Protein AF-A0A0M6VEQ9-F1 (afdb_monomer)

Sequence (133 aa):
MVRQSEASWSTWAVVIVTVVSIGWFLLGRPGMNQPRNESSADQSPVPPTPVAPEITVRAGTSVRAPIGDFSIKVDRVAKESASLIVSSDTKDTYRFKKAIAGQRLMIPSHDGTYYLDIKRVGGGAVSLTMGTQ

Foldseek 3Di:
DDDDDPPDPVVVVVVVVVVVVVVCVVVVDDDDDDDDDDDPPPPPPPPPDPPQDKDKAFAPDWDAAPDDQKIKHFPWADDFFTWIWIAHPVGDIDIDHGDGAQDWDWDQDPVAIKIWHFHGGDPRMTIIGIDGD

Nearest PDB structures (foldseek):
  5hil-assembly1_A  TM=4.246E-01  e=4.809E-01  Methanohalophilus portucalensis FDF-1
  5gya-assembly2_B  TM=2.972E-01  e=6.893E+00  termite gut metagenome

pLDDT: mean 76.62, std 18.73, range [40.25, 96.12]

Mean predicted aligned error: 16.56 Å

Secondary structure (DSSP, 8-state):
--------THHHHHHHHHHHHHHHHHH----------------PPPPPP--PPEEEEETT-EEE-SSTTEEEEEEEEETTEEEEEEEETTS-EEEEEEEETTPEEEEEETTEEEEEEEEEEETTEEEEEEEE-

Structur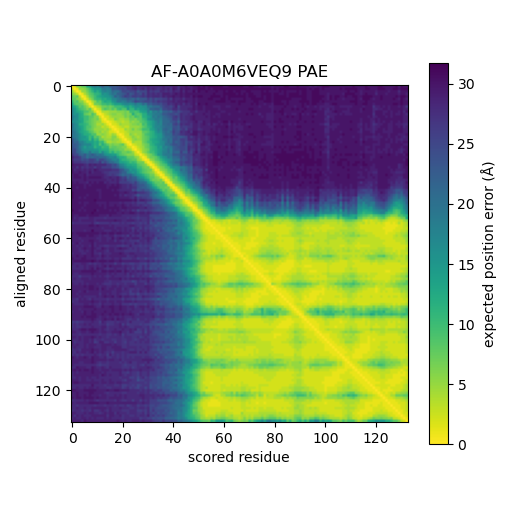e (mmCIF, N/CA/C/O backbone):
data_AF-A0A0M6VEQ9-F1
#
_entry.id   AF-A0A0M6VEQ9-F1
#
loop_
_atom_site.group_PDB
_atom_site.id
_atom_site.type_symbol
_atom_site.label_atom_id
_atom_site.label_alt_id
_atom_site.label_comp_id
_atom_site.label_asym_id
_atom_site.label_entity_id
_atom_site.label_seq_id
_atom_site.pdbx_PDB_ins_code
_atom_site.Cartn_x
_atom_site.Cartn_y
_atom_site.Cartn_z
_atom_site.occupancy
_atom_site.B_iso_or_equiv
_atom_site.auth_seq_id
_atom_site.auth_comp_id
_atom_site.auth_asym_id
_atom_site.auth_atom_id
_atom_site.pdbx_PDB_model_num
ATOM 1 N N . MET A 1 1 ? 59.842 -1.145 -13.069 1.00 41.00 1 MET A N 1
ATOM 2 C CA . MET A 1 1 ? 60.365 -1.932 -11.931 1.00 41.00 1 MET A CA 1
ATOM 3 C C . MET A 1 1 ? 59.259 -2.068 -10.899 1.00 41.00 1 MET A C 1
ATOM 5 O O . MET A 1 1 ? 58.889 -1.078 -10.282 1.00 41.00 1 MET A O 1
ATOM 9 N N . VAL A 1 2 ? 58.662 -3.255 -10.798 1.00 43.94 2 VAL A N 1
ATOM 10 C CA . VAL A 1 2 ? 57.621 -3.574 -9.809 1.00 43.94 2 VAL A CA 1
ATOM 11 C C . VAL A 1 2 ? 58.324 -3.831 -8.475 1.00 43.94 2 VAL A C 1
ATOM 13 O O . VAL A 1 2 ? 59.214 -4.675 -8.419 1.00 43.94 2 VAL A O 1
ATOM 16 N N . ARG A 1 3 ? 57.978 -3.079 -7.421 1.00 49.19 3 ARG A N 1
ATOM 17 C CA . ARG A 1 3 ? 58.469 -3.344 -6.060 1.00 49.19 3 ARG A CA 1
ATOM 18 C C . ARG A 1 3 ? 57.860 -4.664 -5.588 1.00 49.19 3 ARG A C 1
ATOM 20 O O . ARG A 1 3 ? 56.648 -4.747 -5.417 1.00 49.19 3 ARG A O 1
ATOM 27 N N . GLN A 1 4 ? 58.695 -5.685 -5.411 1.00 52.28 4 GLN A N 1
ATOM 28 C CA . GLN A 1 4 ? 58.330 -6.871 -4.647 1.00 52.28 4 GLN A CA 1
ATOM 29 C C . GLN A 1 4 ? 58.084 -6.439 -3.200 1.00 52.28 4 GLN A C 1
ATOM 31 O O . GLN A 1 4 ? 58.977 -5.915 -2.540 1.00 52.28 4 GLN A O 1
ATOM 36 N N . SER A 1 5 ? 56.854 -6.617 -2.729 1.00 56.19 5 SER A N 1
ATOM 37 C CA . SER A 1 5 ? 56.510 -6.493 -1.319 1.00 56.19 5 SER A CA 1
ATOM 38 C C . SER A 1 5 ? 57.143 -7.673 -0.588 1.00 56.19 5 SER A C 1
ATOM 40 O O . SER A 1 5 ? 56.650 -8.796 -0.680 1.00 56.19 5 SER A O 1
ATOM 42 N N . GLU A 1 6 ? 58.258 -7.441 0.097 1.00 51.62 6 GLU A N 1
ATOM 43 C CA . GLU A 1 6 ? 58.839 -8.415 1.017 1.00 51.62 6 GLU A CA 1
ATOM 44 C C . GLU A 1 6 ? 57.820 -8.664 2.137 1.00 51.62 6 GLU A C 1
ATOM 46 O O . GLU A 1 6 ? 57.572 -7.808 2.989 1.00 51.62 6 GLU A O 1
ATOM 51 N N . ALA A 1 7 ? 57.151 -9.817 2.084 1.00 53.22 7 ALA A N 1
ATOM 52 C CA . ALA A 1 7 ? 56.239 -10.257 3.126 1.00 53.22 7 ALA A CA 1
ATOM 53 C C . ALA A 1 7 ? 57.056 -10.491 4.403 1.00 53.22 7 ALA A C 1
ATOM 55 O O . ALA A 1 7 ? 57.717 -11.515 4.575 1.00 53.22 7 ALA A O 1
ATOM 56 N N . SER A 1 8 ? 57.048 -9.478 5.266 1.00 58.34 8 SER A N 1
ATOM 57 C CA . SER A 1 8 ? 57.670 -9.494 6.582 1.00 58.34 8 SER A CA 1
ATOM 58 C C . SER A 1 8 ? 57.177 -10.696 7.389 1.00 58.34 8 SER A C 1
ATOM 60 O O . SER A 1 8 ? 55.987 -11.020 7.412 1.00 58.34 8 SER A O 1
ATOM 62 N N . TRP A 1 9 ? 58.103 -11.341 8.095 1.00 54.09 9 TRP A N 1
ATOM 63 C CA . TRP A 1 9 ? 57.869 -12.516 8.938 1.00 54.09 9 TRP A CA 1
ATOM 64 C C . TRP A 1 9 ? 56.817 -12.252 10.035 1.00 54.09 9 TRP A C 1
ATOM 66 O O . TRP A 1 9 ? 56.245 -13.184 10.598 1.00 54.09 9 TRP A O 1
ATOM 76 N N . SER A 1 10 ? 56.488 -10.980 10.280 1.00 55.16 10 SER A N 1
ATOM 77 C CA . SER A 1 10 ? 55.439 -10.535 11.196 1.00 55.16 10 SER A CA 1
ATOM 78 C C . SER A 1 10 ? 54.014 -10.868 10.734 1.00 55.16 10 SER A C 1
ATOM 80 O O . SER A 1 10 ? 53.127 -10.992 11.577 1.00 55.16 10 SER A O 1
ATOM 82 N N . THR A 1 11 ? 53.759 -11.047 9.431 1.00 56.91 11 THR A N 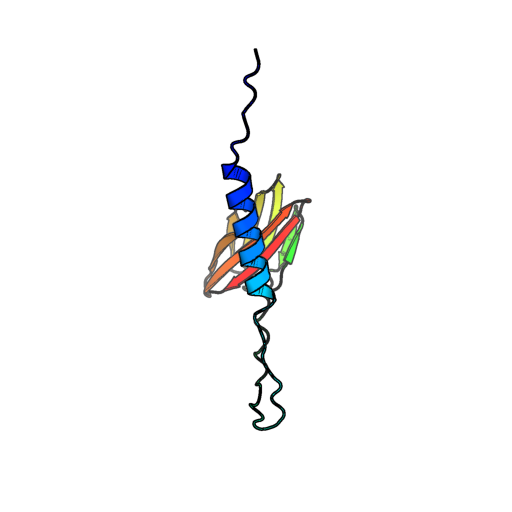1
ATOM 83 C CA . THR A 1 11 ? 52.403 -11.352 8.929 1.00 56.91 11 THR A CA 1
ATOM 84 C C . THR A 1 11 ? 51.949 -12.756 9.334 1.00 56.91 11 THR A C 1
ATOM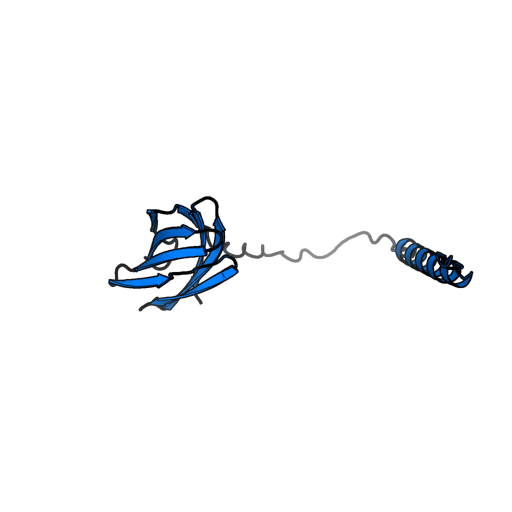 86 O O . THR A 1 11 ? 50.785 -12.954 9.677 1.00 56.91 11 THR A O 1
ATOM 89 N N . TRP A 1 12 ? 52.870 -13.723 9.382 1.00 52.12 12 TRP A N 1
ATOM 90 C CA . TRP A 1 12 ? 52.557 -15.099 9.781 1.00 52.12 12 TRP A CA 1
ATOM 91 C C . TRP A 1 12 ? 52.259 -15.227 11.278 1.00 52.12 12 TRP A C 1
ATOM 93 O O . TRP A 1 12 ? 51.370 -15.985 11.661 1.00 52.12 12 TRP A O 1
ATOM 103 N N . ALA A 1 13 ? 52.927 -14.439 12.126 1.00 56.84 13 ALA A N 1
ATOM 104 C CA . ALA A 1 13 ? 52.704 -14.466 13.571 1.00 56.84 13 ALA A CA 1
ATOM 105 C C . ALA A 1 13 ? 51.266 -14.062 13.953 1.00 56.84 13 ALA A C 1
ATOM 107 O O . ALA A 1 13 ? 50.644 -14.704 14.798 1.00 56.84 13 ALA A O 1
ATOM 108 N N . VAL A 1 14 ? 50.700 -13.049 13.288 1.00 60.28 14 VAL A N 1
ATOM 109 C CA . VAL A 1 14 ? 49.332 -12.566 13.564 1.00 60.28 14 VAL A CA 1
ATOM 110 C C . VAL A 1 14 ? 48.271 -13.592 13.145 1.00 60.28 14 VAL A C 1
ATOM 112 O O . VAL A 1 14 ? 47.284 -13.804 13.856 1.00 60.28 14 VAL A O 1
ATOM 115 N N . VAL A 1 15 ? 48.483 -14.279 12.019 1.00 59.62 15 VAL A N 1
ATOM 116 C CA . VAL A 1 15 ? 47.554 -15.310 11.528 1.00 59.62 15 VAL A CA 1
ATOM 117 C C . VAL A 1 15 ? 47.511 -16.508 12.482 1.00 59.62 15 VAL A C 1
ATOM 119 O O . VAL A 1 15 ? 46.424 -16.978 12.818 1.00 59.62 15 VAL A O 1
ATOM 122 N N . ILE A 1 16 ? 48.664 -16.959 12.986 1.00 60.72 16 ILE A N 1
ATOM 123 C CA . ILE A 1 16 ? 48.736 -18.114 1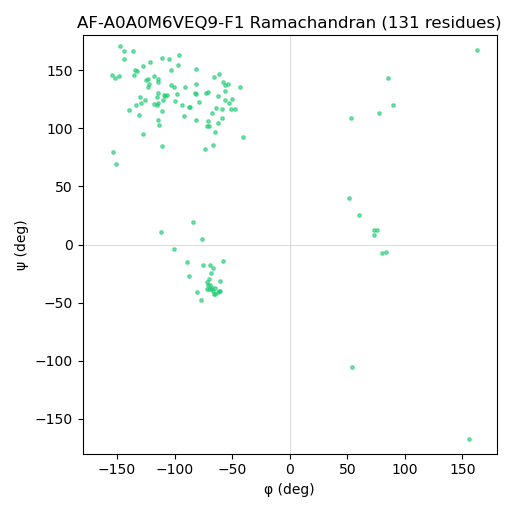3.896 1.00 60.72 16 ILE A CA 1
ATOM 124 C C . ILE A 1 16 ? 48.031 -17.820 15.229 1.00 60.72 16 ILE A C 1
ATOM 126 O O . ILE A 1 16 ? 47.255 -18.651 15.703 1.00 60.72 16 ILE A O 1
ATOM 130 N N . VAL A 1 17 ? 48.223 -16.627 15.803 1.00 59.28 17 VAL A N 1
ATOM 131 C CA . VAL A 1 17 ? 47.558 -16.236 17.062 1.00 59.28 17 VAL A CA 1
ATOM 132 C C . VAL A 1 17 ? 46.033 -16.240 16.911 1.00 59.28 17 VAL A C 1
ATOM 134 O O . VAL A 1 17 ? 45.329 -16.742 17.786 1.00 59.28 17 VAL A O 1
ATOM 137 N N . THR A 1 18 ? 45.514 -15.772 15.774 1.00 58.97 18 THR A N 1
ATOM 138 C CA . THR A 1 18 ? 44.063 -15.684 15.542 1.00 58.97 18 THR A CA 1
ATOM 139 C C . THR A 1 18 ? 43.406 -17.069 15.456 1.00 58.97 18 THR A C 1
ATOM 141 O O . THR A 1 18 ? 42.332 -17.283 16.019 1.00 58.97 18 THR A O 1
ATOM 144 N N . VAL A 1 19 ? 44.055 -18.043 14.806 1.00 62.78 19 VAL A N 1
ATOM 145 C CA . VAL A 1 19 ? 43.504 -19.404 14.658 1.00 62.78 19 VAL A CA 1
ATOM 146 C C . VAL A 1 19 ? 43.506 -20.160 15.993 1.00 62.78 19 VAL A C 1
ATOM 148 O O . VAL A 1 19 ? 42.535 -20.851 16.311 1.00 62.78 19 VAL A O 1
ATOM 151 N N . VAL A 1 20 ? 44.546 -19.986 16.816 1.00 60.25 20 VAL A N 1
ATOM 152 C CA . VAL A 1 20 ? 44.641 -20.650 18.129 1.00 60.25 20 VAL A CA 1
ATOM 153 C C . VAL A 1 20 ? 43.578 -20.125 19.107 1.00 60.25 20 VAL A C 1
ATOM 155 O O . VAL A 1 20 ? 42.977 -20.918 19.834 1.00 60.25 20 VAL A O 1
ATOM 158 N N . SER A 1 21 ? 43.263 -18.823 19.089 1.00 58.56 21 SER A N 1
ATOM 159 C CA . SER A 1 21 ? 42.211 -18.250 19.947 1.00 58.56 21 SER A CA 1
ATOM 160 C C . SER A 1 21 ? 40.806 -18.768 19.613 1.00 58.56 21 SER A C 1
ATOM 162 O O . SER A 1 21 ? 40.012 -19.019 20.520 1.00 58.56 21 SER A O 1
ATOM 164 N N . ILE A 1 22 ? 40.497 -18.975 18.328 1.00 60.62 22 ILE A N 1
ATOM 165 C CA . ILE A 1 22 ? 39.184 -19.488 17.897 1.00 60.62 22 ILE A CA 1
ATOM 166 C C . ILE A 1 22 ? 39.034 -20.973 18.261 1.00 60.62 22 ILE A C 1
ATOM 168 O O . ILE A 1 22 ? 37.968 -21.393 18.713 1.00 60.62 22 ILE A O 1
ATOM 172 N N . GLY A 1 23 ? 40.110 -21.758 18.137 1.00 56.97 23 GLY A N 1
ATOM 173 C CA . GLY A 1 23 ? 40.110 -23.175 18.514 1.00 56.97 23 GLY A CA 1
ATOM 174 C C . GLY A 1 23 ? 39.823 -23.406 20.003 1.00 56.97 23 GLY A C 1
ATOM 175 O O . GLY A 1 23 ? 39.046 -24.296 20.350 1.00 56.97 23 GLY A O 1
ATOM 176 N N . TRP A 1 24 ? 40.375 -22.569 20.889 1.00 55.09 24 TRP A N 1
ATOM 177 C CA . TRP A 1 24 ? 40.164 -22.702 22.337 1.00 55.09 24 TRP A CA 1
ATOM 178 C C . TRP A 1 24 ? 38.743 -22.318 22.777 1.00 55.09 24 TRP A C 1
ATOM 180 O O . TRP A 1 24 ? 38.193 -22.909 23.707 1.00 55.09 24 TRP A O 1
ATOM 190 N N . PHE A 1 25 ? 38.113 -21.366 22.082 1.00 57.38 25 PHE A N 1
ATOM 191 C CA . PHE A 1 25 ? 36.750 -20.925 22.391 1.00 57.38 25 PHE A CA 1
ATOM 192 C C . PHE A 1 25 ? 35.690 -21.986 22.054 1.00 57.38 25 PHE A C 1
ATOM 194 O O . PHE A 1 25 ? 34.659 -22.063 22.722 1.00 57.38 25 PHE A O 1
ATOM 201 N N . LEU A 1 26 ? 35.947 -22.833 21.052 1.00 56.41 26 LEU A N 1
ATOM 202 C CA . LEU A 1 26 ? 35.011 -23.881 20.633 1.00 56.41 26 LEU A CA 1
ATOM 203 C C . LEU A 1 26 ? 35.179 -25.198 21.406 1.00 56.41 26 LEU A C 1
ATOM 205 O O . LEU A 1 26 ? 34.197 -25.915 21.578 1.00 56.41 26 LEU A O 1
ATOM 209 N N . LEU A 1 27 ? 36.376 -25.507 21.920 1.00 55.53 27 LEU A N 1
ATOM 210 C CA . LEU A 1 27 ? 36.620 -26.729 22.705 1.00 55.53 27 LEU A CA 1
ATOM 211 C C . LEU A 1 27 ? 36.379 -26.566 24.220 1.00 55.53 27 LEU A C 1
ATOM 213 O O . LEU A 1 27 ? 36.255 -27.561 24.930 1.00 55.53 27 LEU A O 1
ATOM 217 N N . GLY A 1 28 ? 36.288 -25.335 24.731 1.00 47.84 28 GLY A N 1
ATOM 218 C CA . GLY A 1 28 ? 36.236 -25.034 26.167 1.00 47.84 28 GLY A CA 1
ATOM 219 C C . GLY A 1 28 ? 34.868 -25.111 26.860 1.00 47.84 28 GLY A C 1
ATOM 220 O O . GLY A 1 28 ? 34.726 -24.521 27.929 1.00 47.84 28 GLY A O 1
ATOM 221 N N . ARG A 1 29 ? 33.849 -25.788 26.309 1.00 52.59 29 ARG A N 1
ATOM 222 C CA . ARG A 1 29 ? 32.546 -25.941 26.995 1.00 52.59 29 ARG A CA 1
ATOM 223 C C . ARG A 1 29 ? 32.276 -27.379 27.451 1.00 52.59 29 ARG A C 1
ATOM 225 O O . ARG A 1 29 ? 31.561 -28.107 26.765 1.00 52.59 29 ARG A O 1
ATOM 232 N N . PRO A 1 30 ? 32.774 -27.784 28.634 1.00 49.41 30 PRO A N 1
ATOM 233 C CA . PRO A 1 30 ? 32.236 -28.915 29.364 1.00 49.41 30 PRO A CA 1
ATOM 234 C C . PRO A 1 30 ? 31.065 -28.437 30.239 1.00 49.41 30 PRO A C 1
ATOM 236 O O . PRO A 1 30 ? 31.228 -27.619 31.139 1.00 49.41 30 PRO A O 1
ATOM 239 N N . GLY A 1 31 ? 29.875 -28.963 29.985 1.00 48.59 31 GLY A N 1
ATOM 240 C CA . GLY A 1 31 ? 28.728 -28.881 30.891 1.00 48.59 31 GLY A CA 1
ATOM 241 C C . GLY A 1 31 ? 27.849 -30.090 30.607 1.00 48.59 31 GLY A C 1
ATOM 242 O O . GLY A 1 31 ? 27.080 -30.074 29.657 1.00 48.59 31 GLY A O 1
ATOM 243 N N . MET A 1 32 ? 28.218 -31.260 31.131 1.00 50.09 32 MET A N 1
ATOM 244 C CA . MET A 1 32 ? 27.679 -31.831 32.373 1.00 50.09 32 MET A CA 1
ATOM 245 C C . MET A 1 32 ? 26.150 -31.910 32.386 1.00 50.09 32 MET A C 1
ATOM 247 O O . MET A 1 32 ? 25.440 -30.921 32.515 1.00 50.09 32 MET A O 1
ATOM 251 N N . ASN A 1 33 ? 25.700 -33.158 32.284 1.00 53.03 33 ASN A N 1
ATOM 252 C CA . ASN A 1 33 ? 24.358 -33.654 32.533 1.00 53.03 33 ASN A CA 1
ATOM 253 C C . ASN A 1 33 ? 23.740 -33.062 33.808 1.00 53.03 33 ASN A C 1
ATOM 255 O O . ASN A 1 33 ? 24.352 -33.124 34.873 1.00 53.03 33 ASN A O 1
ATOM 259 N N . GLN A 1 34 ? 22.475 -32.652 33.734 1.00 44.31 34 GLN A N 1
ATOM 260 C CA . GLN A 1 34 ? 21.603 -32.607 34.903 1.00 44.31 34 GLN A CA 1
ATOM 261 C C . GLN A 1 34 ? 20.281 -33.300 34.547 1.00 44.31 34 GLN A C 1
ATOM 263 O O . GLN A 1 34 ? 19.549 -32.802 33.691 1.00 44.31 34 GLN A O 1
ATOM 268 N N . PRO A 1 35 ? 19.969 -34.470 35.137 1.00 48.78 35 PRO A N 1
ATOM 269 C CA . PRO A 1 35 ? 18.658 -35.066 35.001 1.00 48.78 35 PRO A CA 1
ATOM 270 C C . PRO A 1 35 ? 17.731 -34.591 36.129 1.00 48.78 35 PRO A C 1
ATOM 272 O O . PRO A 1 35 ? 18.068 -34.682 37.306 1.00 48.78 35 PRO A O 1
ATOM 275 N N . ARG A 1 36 ? 16.510 -34.253 35.707 1.00 46.16 36 ARG A N 1
ATOM 276 C CA . ARG A 1 36 ? 15.228 -34.515 36.379 1.00 46.16 36 ARG A CA 1
ATOM 277 C C . ARG A 1 36 ? 14.653 -33.486 37.378 1.00 46.16 36 ARG A C 1
ATOM 279 O O . ARG A 1 36 ? 15.123 -33.338 38.495 1.00 46.16 36 ARG A O 1
ATOM 286 N N . ASN A 1 37 ? 13.459 -33.050 36.956 1.00 46.97 37 ASN A N 1
ATOM 287 C CA . ASN A 1 37 ? 12.213 -32.728 37.666 1.00 46.97 37 ASN A CA 1
ATOM 288 C C . ASN A 1 37 ? 11.983 -31.348 38.295 1.00 46.97 37 ASN A C 1
ATOM 290 O O . ASN A 1 37 ? 12.841 -30.773 38.943 1.00 46.97 37 ASN A O 1
ATOM 294 N N . GLU A 1 38 ? 10.699 -30.974 38.168 1.00 46.41 38 GLU A N 1
ATOM 295 C CA . GLU A 1 38 ? 9.958 -29.853 38.766 1.00 46.41 38 GLU A CA 1
ATOM 296 C C . GLU A 1 38 ? 10.261 -28.512 38.074 1.00 46.41 38 GLU A C 1
ATOM 298 O O . GLU A 1 38 ? 11.383 -28.040 38.047 1.00 46.41 38 GLU A O 1
ATOM 303 N N . SER A 1 39 ? 9.342 -27.851 37.378 1.00 40.25 39 SER A N 1
ATOM 304 C CA . SER A 1 39 ? 7.931 -27.623 37.654 1.00 40.25 39 SER A CA 1
ATOM 305 C C . SER A 1 39 ? 7.202 -27.387 36.327 1.00 40.25 39 SER A C 1
ATOM 307 O O . SER A 1 39 ? 7.769 -26.809 35.398 1.00 40.25 39 SER A O 1
ATOM 309 N N . SER A 1 40 ? 5.949 -27.831 36.234 1.00 52.59 40 SER A N 1
ATOM 310 C CA . SER A 1 40 ? 5.048 -27.441 35.148 1.00 52.59 40 SER A CA 1
ATOM 311 C C . SER A 1 40 ? 4.753 -25.948 35.290 1.00 52.59 40 SER A C 1
ATOM 313 O O . SER A 1 40 ? 3.782 -25.558 35.930 1.00 52.59 40 SER A O 1
ATOM 315 N N . ALA A 1 41 ? 5.622 -25.101 34.739 1.00 50.50 41 ALA A N 1
ATOM 316 C CA . ALA A 1 41 ? 5.241 -23.740 34.420 1.00 50.50 41 ALA A CA 1
ATOM 317 C C . ALA A 1 41 ? 4.304 -23.858 33.224 1.00 50.50 41 ALA A C 1
ATOM 319 O O . ALA A 1 41 ? 4.742 -24.140 32.111 1.00 50.50 41 ALA A O 1
ATOM 320 N N . ASP A 1 42 ? 3.017 -23.738 33.523 1.00 51.28 42 ASP A N 1
ATOM 321 C CA . ASP A 1 42 ? 1.924 -23.504 32.596 1.00 51.28 42 ASP A CA 1
ATOM 322 C C . ASP A 1 42 ? 2.388 -22.478 31.546 1.00 51.28 42 ASP A C 1
ATOM 324 O O . ASP A 1 42 ? 2.390 -21.265 31.774 1.00 51.28 42 ASP A O 1
ATOM 328 N N . GLN A 1 43 ? 2.921 -22.974 30.424 1.00 51.53 43 GLN A N 1
ATOM 329 C CA . GLN A 1 43 ? 3.261 -22.154 29.275 1.00 51.53 43 GLN A CA 1
ATOM 330 C C . GLN A 1 43 ? 1.928 -21.792 28.651 1.00 51.53 43 GLN A C 1
ATOM 332 O O . GLN A 1 43 ? 1.465 -22.437 27.712 1.00 51.53 43 GLN A O 1
ATOM 337 N N . SER A 1 44 ? 1.301 -20.761 29.215 1.00 56.09 44 SER A N 1
ATOM 338 C CA . SER A 1 44 ? 0.234 -20.044 28.544 1.00 56.09 44 SER A CA 1
ATOM 339 C C . SER A 1 44 ? 0.745 -19.759 27.128 1.00 56.09 44 SER A C 1
ATOM 341 O O . SER A 1 44 ? 1.802 -19.128 26.995 1.00 56.09 44 SER A O 1
ATOM 343 N N . PRO A 1 45 ? 0.111 -20.305 26.074 1.00 59.34 45 PRO A N 1
ATOM 344 C CA . PRO A 1 45 ? 0.586 -20.097 24.721 1.00 59.34 45 PRO A CA 1
ATOM 345 C C . PRO A 1 45 ? 0.576 -18.593 24.488 1.00 59.34 45 PRO A C 1
ATOM 347 O O . PRO A 1 45 ? -0.478 -17.963 24.567 1.00 59.34 45 PRO A O 1
ATOM 350 N N . VAL A 1 46 ? 1.758 -18.012 24.259 1.00 59.03 46 VAL A N 1
ATOM 351 C CA . VAL A 1 46 ? 1.867 -16.620 23.827 1.00 59.03 46 VAL A CA 1
ATOM 352 C C . VAL A 1 46 ? 0.935 -16.505 22.625 1.00 59.03 46 VAL A C 1
ATOM 354 O O . VAL A 1 46 ? 1.148 -17.235 21.649 1.00 59.03 46 VAL A O 1
ATOM 357 N N . PRO A 1 47 ? -0.136 -15.693 22.701 1.00 56.62 47 PRO A N 1
ATOM 358 C CA . PRO A 1 47 ? -1.071 -15.598 21.600 1.00 56.62 47 PRO A CA 1
ATOM 359 C C . PRO A 1 47 ? -0.260 -15.196 20.366 1.00 56.62 47 PRO A C 1
ATOM 361 O O . PRO A 1 47 ? 0.589 -14.304 20.477 1.00 56.62 47 PRO A O 1
ATOM 364 N N . PRO A 1 48 ? -0.440 -15.875 19.220 1.00 57.31 48 PRO A N 1
ATOM 365 C CA . PRO A 1 48 ? 0.294 -15.531 18.016 1.00 57.31 48 PRO A CA 1
ATOM 366 C C . PRO A 1 48 ? 0.085 -14.043 17.760 1.00 57.31 48 PRO A C 1
ATOM 368 O O . PRO A 1 48 ? -1.056 -13.582 17.675 1.00 57.31 48 PRO A O 1
ATOM 371 N N . THR A 1 49 ? 1.182 -13.285 17.697 1.00 58.47 49 THR A N 1
ATOM 372 C CA . THR A 1 49 ? 1.132 -11.865 17.359 1.00 58.47 49 THR A CA 1
ATOM 373 C C . THR A 1 49 ? 0.307 -11.739 16.081 1.00 58.47 49 THR A C 1
ATOM 375 O O . THR A 1 49 ? 0.628 -12.439 15.115 1.00 58.47 49 THR A O 1
ATOM 378 N N . PRO A 1 50 ? -0.763 -10.924 16.051 1.00 57.06 50 PRO A N 1
ATOM 379 C CA . PRO A 1 50 ? -1.608 -10.826 14.873 1.00 57.06 50 PRO A CA 1
ATOM 380 C C . PRO A 1 50 ? -0.740 -10.377 13.696 1.00 57.0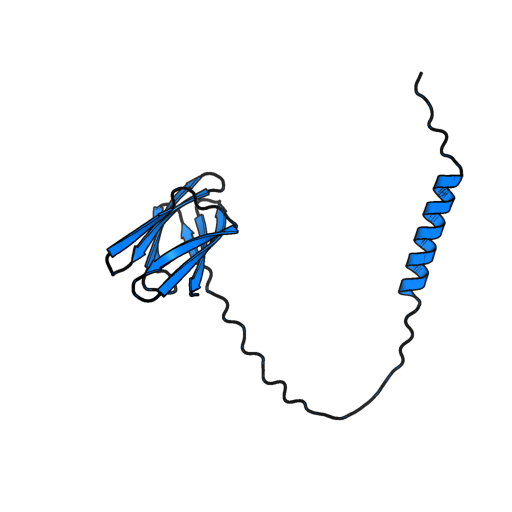6 50 PRO A C 1
ATOM 382 O O . PRO A 1 50 ? -0.246 -9.250 13.655 1.00 57.06 50 PRO A O 1
ATOM 385 N N . VAL A 1 51 ? -0.493 -11.294 12.760 1.00 60.31 51 VAL A N 1
ATOM 386 C CA . VAL A 1 51 ? 0.233 -10.993 11.530 1.00 60.31 51 VAL A CA 1
ATOM 387 C C . VAL A 1 51 ? -0.710 -10.143 10.699 1.00 60.31 51 VAL A C 1
ATOM 389 O O . VAL A 1 51 ? -1.712 -10.642 10.190 1.00 60.31 51 VAL A O 1
ATOM 392 N N . ALA A 1 52 ? -0.424 -8.844 10.611 1.00 68.38 52 ALA A N 1
ATOM 393 C CA . ALA A 1 52 ? -1.208 -7.948 9.780 1.00 68.38 52 ALA A CA 1
ATOM 394 C C . ALA A 1 52 ? -1.217 -8.496 8.338 1.00 68.38 52 ALA A C 1
ATOM 396 O O . ALA A 1 52 ? -0.142 -8.756 7.783 1.00 68.38 52 ALA A O 1
ATOM 397 N N . PRO A 1 53 ? -2.400 -8.729 7.743 1.00 79.25 53 PRO A N 1
ATOM 398 C CA . PRO A 1 53 ? -2.505 -9.404 6.459 1.00 79.25 53 PRO A CA 1
ATOM 399 C C . PRO A 1 53 ? -1.798 -8.593 5.370 1.00 79.25 53 PRO A C 1
ATOM 401 O O . PRO A 1 53 ? -2.042 -7.397 5.192 1.00 79.25 53 PRO A O 1
ATOM 404 N N . GLU A 1 54 ? -0.901 -9.256 4.643 1.00 89.62 54 GLU A N 1
ATOM 405 C CA . GLU A 1 54 ? -0.238 -8.686 3.475 1.00 89.62 54 GLU A CA 1
ATOM 406 C C . GLU A 1 54 ? -1.161 -8.790 2.257 1.00 89.62 54 GLU A C 1
ATOM 408 O O . GLU A 1 54 ? -1.678 -9.860 1.933 1.00 89.62 54 GLU A O 1
ATOM 413 N N . ILE A 1 55 ? -1.351 -7.672 1.562 1.00 92.38 55 ILE A N 1
ATOM 414 C CA . ILE A 1 55 ? -2.132 -7.587 0.329 1.00 92.38 55 ILE A CA 1
ATOM 415 C C . ILE A 1 55 ? -1.209 -7.229 -0.833 1.00 92.38 55 ILE A C 1
ATOM 417 O O . ILE A 1 55 ? -0.319 -6.393 -0.705 1.00 92.38 55 ILE A O 1
ATOM 421 N N . THR A 1 56 ? -1.424 -7.842 -1.995 1.00 94.25 56 THR A N 1
ATOM 422 C CA . THR A 1 56 ? -0.708 -7.484 -3.226 1.00 94.25 56 THR A CA 1
ATOM 423 C C . THR A 1 56 ? -1.690 -6.913 -4.233 1.00 94.25 56 THR A C 1
ATOM 425 O O . THR A 1 56 ? -2.647 -7.580 -4.622 1.00 94.25 56 THR A O 1
ATOM 428 N N . VAL A 1 57 ? -1.443 -5.683 -4.675 1.00 95.25 57 VAL A N 1
ATOM 429 C CA . VAL A 1 57 ? -2.318 -4.949 -5.593 1.00 95.25 57 VAL A CA 1
ATOM 430 C C . VAL A 1 57 ? -1.573 -4.711 -6.902 1.00 95.25 57 VAL A C 1
ATOM 432 O O . VAL A 1 57 ? -0.449 -4.206 -6.914 1.00 95.25 57 VAL A O 1
ATOM 435 N N . ARG A 1 58 ? -2.178 -5.101 -8.027 1.00 95.50 58 ARG A N 1
ATOM 436 C CA . ARG A 1 58 ? -1.586 -4.909 -9.360 1.00 95.50 58 ARG A CA 1
ATOM 437 C C . ARG A 1 58 ? -1.823 -3.486 -9.857 1.00 95.50 58 ARG A C 1
ATOM 439 O O . ARG A 1 58 ? -2.840 -2.871 -9.540 1.00 95.50 58 ARG A O 1
ATOM 446 N N . ALA A 1 59 ? -0.917 -2.977 -10.684 1.00 94.62 59 ALA A N 1
ATOM 447 C CA . ALA A 1 59 ? -1.095 -1.694 -11.352 1.00 94.62 59 ALA A CA 1
ATOM 448 C C . ALA A 1 59 ? -2.399 -1.667 -12.169 1.00 94.62 59 ALA A C 1
ATOM 450 O O . ALA A 1 59 ? -2.744 -2.640 -12.838 1.00 94.62 59 ALA A O 1
ATOM 451 N N . GLY A 1 60 ? -3.125 -0.555 -12.086 1.00 93.25 60 GLY A N 1
ATOM 452 C CA . GLY A 1 60 ? -4.443 -0.364 -12.687 1.00 93.25 60 GLY A CA 1
ATOM 453 C C . GLY A 1 60 ? -5.605 -0.971 -11.893 1.00 93.25 60 GLY A C 1
ATOM 454 O O . GLY A 1 60 ? -6.756 -0.715 -12.239 1.00 93.25 60 GLY A O 1
ATOM 455 N N . THR A 1 61 ? -5.340 -1.737 -10.828 1.00 94.19 61 THR A N 1
ATOM 456 C CA . THR A 1 61 ? -6.380 -2.423 -10.042 1.00 94.19 61 THR A CA 1
ATOM 457 C C . THR A 1 61 ? -6.637 -1.748 -8.700 1.00 94.19 61 THR A C 1
ATOM 459 O O . THR A 1 61 ? -5.803 -0.991 -8.196 1.00 94.19 61 THR A O 1
ATOM 462 N N . SER A 1 62 ? -7.814 -2.032 -8.139 1.00 93.81 62 SER A N 1
ATOM 463 C CA . SER A 1 62 ? -8.219 -1.611 -6.801 1.00 93.81 62 SER A CA 1
ATOM 464 C C . SER A 1 62 ? -8.592 -2.821 -5.954 1.00 93.81 62 SER A C 1
ATOM 466 O O . SER A 1 62 ? -9.188 -3.769 -6.468 1.00 93.81 62 SER A O 1
ATOM 468 N N . VAL A 1 63 ? -8.248 -2.787 -4.670 1.00 94.38 63 VAL A N 1
ATOM 469 C CA . VAL A 1 63 ? -8.543 -3.841 -3.691 1.00 94.38 63 VAL A CA 1
ATOM 470 C C . VAL A 1 63 ? -9.058 -3.192 -2.409 1.00 94.38 63 VAL A C 1
ATOM 472 O O . VAL A 1 63 ? -8.646 -2.087 -2.055 1.00 94.38 63 VAL A O 1
ATOM 475 N N . ARG A 1 64 ? -9.979 -3.861 -1.709 1.00 92.50 64 ARG A N 1
ATOM 476 C CA . ARG A 1 64 ? -10.433 -3.407 -0.392 1.00 92.50 64 ARG A CA 1
ATOM 477 C C . ARG A 1 64 ? -9.337 -3.654 0.641 1.00 92.50 64 ARG A C 1
ATOM 479 O O . ARG A 1 64 ? -8.768 -4.743 0.697 1.00 92.50 64 ARG A O 1
ATOM 486 N N . ALA A 1 65 ? -9.027 -2.630 1.423 1.00 90.44 65 ALA A N 1
ATOM 487 C CA . ALA A 1 65 ? -8.098 -2.737 2.527 1.00 90.44 65 ALA A CA 1
ATOM 488 C C . ALA A 1 65 ? -8.617 -3.747 3.561 1.00 90.44 65 ALA A C 1
ATOM 490 O O . ALA A 1 65 ? -9.828 -3.853 3.761 1.00 90.44 65 ALA A O 1
ATOM 491 N N . PRO A 1 66 ? -7.720 -4.476 4.241 1.00 87.50 66 PRO A N 1
ATOM 492 C CA . PRO A 1 66 ? -8.121 -5.448 5.251 1.00 87.50 66 PRO A CA 1
ATOM 493 C C . PRO A 1 66 ? -8.713 -4.796 6.509 1.00 87.50 66 PRO A C 1
ATOM 495 O O . PRO A 1 66 ? -9.367 -5.484 7.285 1.00 87.50 66 PRO A O 1
ATOM 498 N N . ILE A 1 67 ? -8.471 -3.497 6.720 1.00 87.19 67 ILE A N 1
ATOM 499 C CA . ILE A 1 67 ? -8.935 -2.722 7.875 1.00 87.19 67 ILE A CA 1
ATOM 500 C C . ILE A 1 67 ? -9.290 -1.285 7.463 1.00 87.19 67 ILE A C 1
ATOM 502 O O . ILE A 1 67 ? -8.805 -0.794 6.440 1.00 87.19 67 ILE A O 1
ATOM 506 N N . GLY A 1 68 ? -10.107 -0.613 8.280 1.00 82.38 68 GLY A N 1
ATOM 507 C CA . GLY A 1 68 ? -10.418 0.817 8.162 1.00 82.38 68 GLY A CA 1
ATOM 508 C C . GLY A 1 68 ? -11.339 1.219 7.008 1.00 82.38 68 GLY A C 1
ATOM 509 O O . GLY A 1 68 ? -11.418 2.396 6.686 1.00 82.38 68 GLY A O 1
ATOM 510 N N . ASP A 1 69 ? -12.004 0.259 6.355 1.00 87.75 69 ASP A N 1
ATOM 511 C CA . ASP A 1 69 ? -12.953 0.518 5.258 1.00 87.75 69 ASP A CA 1
ATOM 512 C C . ASP A 1 69 ? -12.398 1.415 4.136 1.00 87.75 69 ASP A C 1
ATOM 514 O O . ASP A 1 69 ? -13.080 2.262 3.558 1.00 87.75 69 ASP A O 1
ATOM 518 N N . PHE A 1 70 ? -11.129 1.186 3.791 1.00 91.19 70 PHE A N 1
ATOM 519 C CA . PHE A 1 70 ? -10.478 1.840 2.663 1.00 91.19 70 PHE A CA 1
ATOM 520 C C . PHE A 1 70 ? -10.495 0.973 1.401 1.00 91.19 70 PHE A C 1
ATOM 522 O O . PHE A 1 70 ? -10.471 -0.258 1.438 1.00 91.19 70 PHE A O 1
ATOM 529 N N . SER A 1 71 ? -10.433 1.625 0.248 1.00 94.00 71 SER A N 1
ATOM 530 C CA . SER A 1 71 ? -10.096 1.038 -1.041 1.00 94.00 71 SER A CA 1
ATOM 531 C C . SER A 1 71 ? -8.722 1.535 -1.472 1.00 94.00 71 SER A C 1
ATOM 533 O O . SER A 1 71 ? -8.462 2.738 -1.476 1.00 94.00 71 SER A O 1
ATOM 535 N N . ILE A 1 72 ? -7.832 0.613 -1.831 1.00 95.00 72 ILE A N 1
ATOM 536 C CA . ILE A 1 72 ? -6.468 0.910 -2.261 1.00 95.00 72 ILE A CA 1
ATOM 537 C C . ILE A 1 72 ? -6.350 0.595 -3.747 1.00 95.00 72 ILE A C 1
ATOM 539 O O . ILE A 1 72 ? -6.414 -0.565 -4.160 1.00 95.00 72 ILE A O 1
ATOM 543 N N . LYS A 1 73 ? -6.110 1.633 -4.545 1.00 95.50 73 LYS A N 1
ATOM 544 C CA . LYS A 1 73 ? -5.836 1.539 -5.976 1.00 95.50 73 LYS A CA 1
ATOM 545 C C . LYS A 1 73 ? -4.365 1.813 -6.253 1.00 95.50 73 LYS A C 1
ATOM 547 O O . LYS A 1 73 ? -3.834 2.855 -5.870 1.00 95.50 73 LYS A O 1
ATOM 552 N N . VAL A 1 74 ? -3.721 0.915 -6.991 1.00 96.12 74 VAL A N 1
ATOM 553 C CA . VAL A 1 74 ? -2.391 1.171 -7.559 1.00 96.12 74 VAL A CA 1
ATOM 554 C C . VAL A 1 74 ? -2.595 1.742 -8.953 1.00 96.12 74 VAL A C 1
ATOM 556 O O . VAL A 1 74 ? -3.030 1.037 -9.856 1.00 96.12 74 VAL A 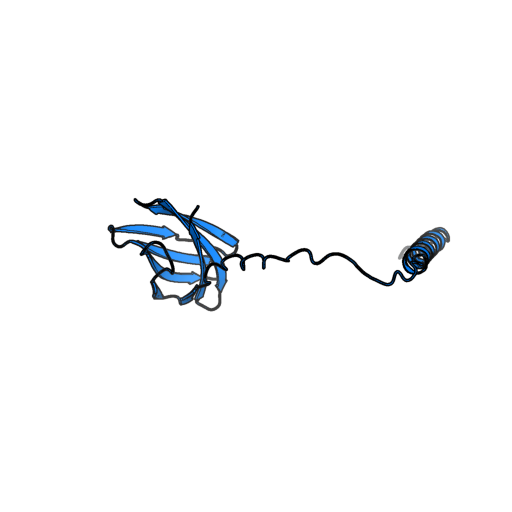O 1
ATOM 559 N N . ASP A 1 75 ? -2.291 3.019 -9.146 1.00 94.06 75 ASP A N 1
ATOM 560 C CA . ASP A 1 75 ? -2.480 3.691 -10.433 1.00 94.06 75 ASP A CA 1
ATOM 561 C C . ASP A 1 75 ? -1.374 3.303 -11.423 1.00 94.06 75 ASP A C 1
ATOM 563 O O . ASP A 1 75 ? -1.630 2.875 -12.547 1.00 94.06 75 ASP A O 1
ATOM 567 N N . ARG A 1 76 ? -0.117 3.365 -10.971 1.00 93.44 76 ARG A N 1
ATOM 568 C CA . ARG A 1 76 ? 1.055 3.024 -11.783 1.00 93.44 76 ARG A CA 1
ATOM 569 C C . ARG A 1 76 ? 2.162 2.446 -10.918 1.00 93.44 76 ARG A C 1
ATOM 571 O O . ARG A 1 76 ? 2.384 2.920 -9.811 1.00 93.44 76 ARG A O 1
ATOM 578 N N . VAL A 1 77 ? 2.909 1.492 -11.465 1.00 93.75 77 VAL A N 1
ATOM 579 C CA . VAL A 1 77 ? 4.199 1.042 -10.923 1.00 93.75 77 VAL A CA 1
ATOM 580 C C . VAL A 1 77 ? 5.290 1.417 -11.922 1.00 93.75 77 VAL A C 1
ATOM 582 O O . VAL A 1 77 ? 5.151 1.176 -13.121 1.00 93.75 77 VAL A O 1
ATOM 585 N N . ALA A 1 78 ? 6.356 2.049 -11.445 1.00 91.06 78 ALA A N 1
ATOM 586 C CA . ALA A 1 78 ? 7.486 2.490 -12.250 1.00 91.06 78 ALA A CA 1
ATOM 587 C C . ALA A 1 78 ? 8.797 2.244 -11.494 1.00 91.06 78 ALA A C 1
ATOM 589 O O . ALA A 1 78 ? 9.060 2.874 -10.466 1.00 91.06 78 ALA A O 1
ATOM 590 N N . LYS A 1 79 ? 9.636 1.361 -12.052 1.00 87.75 79 LYS A N 1
ATOM 591 C CA . LYS A 1 79 ? 10.896 0.906 -11.445 1.00 87.75 79 LYS A CA 1
ATOM 592 C C . LYS A 1 79 ? 10.646 0.368 -10.027 1.00 87.75 79 LYS A C 1
ATOM 594 O O . LYS A 1 79 ? 10.047 -0.691 -9.891 1.00 87.75 79 LYS A O 1
ATOM 599 N N . GLU A 1 80 ? 11.030 1.129 -9.007 1.00 90.00 80 GLU A N 1
ATOM 600 C CA . GLU A 1 80 ? 10.941 0.785 -7.579 1.00 90.00 80 GLU A CA 1
ATOM 601 C C . GLU A 1 80 ? 9.912 1.647 -6.827 1.00 90.00 80 GLU A C 1
ATOM 603 O O . GLU A 1 80 ? 9.870 1.669 -5.598 1.00 90.00 80 GLU A O 1
ATOM 608 N N . SER A 1 81 ? 9.094 2.399 -7.565 1.00 93.31 81 SER A N 1
ATOM 609 C CA . SER A 1 81 ? 8.095 3.306 -7.002 1.00 93.31 81 SER A CA 1
ATOM 610 C C . SER A 1 81 ? 6.708 3.067 -7.583 1.00 93.31 81 SER A C 1
ATOM 612 O O . SER A 1 81 ? 6.566 2.588 -8.710 1.00 93.31 81 SER A O 1
ATOM 614 N N . ALA A 1 82 ? 5.681 3.412 -6.817 1.00 94.50 82 ALA A N 1
ATOM 615 C CA . ALA A 1 82 ? 4.294 3.302 -7.228 1.00 94.50 82 ALA A CA 1
ATOM 616 C C . ALA A 1 82 ? 3.501 4.574 -6.921 1.00 94.50 82 ALA A C 1
ATOM 618 O O . ALA A 1 82 ? 3.762 5.272 -5.941 1.00 94.50 82 ALA A O 1
ATOM 619 N N . SER A 1 83 ? 2.502 4.836 -7.757 1.00 95.81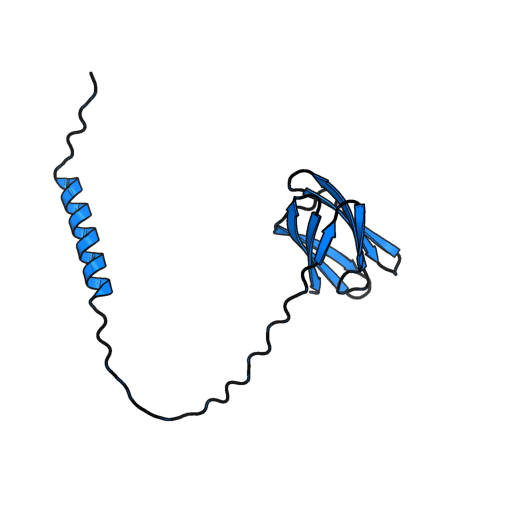 83 SER A N 1
ATOM 620 C CA . SER A 1 83 ? 1.440 5.797 -7.491 1.00 95.81 83 SER A CA 1
ATOM 621 C C . SER A 1 83 ? 0.256 5.062 -6.877 1.00 95.81 83 SER A C 1
ATOM 623 O O . SER A 1 83 ? -0.300 4.162 -7.507 1.00 95.81 83 SER A O 1
ATOM 625 N N . LEU A 1 84 ? -0.132 5.446 -5.667 1.00 95.50 84 LEU A N 1
ATOM 626 C CA . LEU A 1 84 ? -1.223 4.844 -4.907 1.00 95.50 84 LEU A CA 1
ATOM 627 C C . LEU A 1 84 ? -2.320 5.874 -4.661 1.00 95.50 84 LEU A C 1
ATOM 629 O O . LEU A 1 84 ? -2.043 7.055 -4.430 1.00 95.50 84 LEU A O 1
ATOM 633 N N . ILE A 1 85 ? -3.559 5.408 -4.665 1.00 95.56 85 ILE A N 1
ATOM 634 C CA . ILE A 1 85 ? -4.729 6.164 -4.235 1.00 95.56 85 ILE A CA 1
ATOM 635 C C . ILE A 1 85 ? -5.422 5.323 -3.171 1.00 95.56 85 ILE A C 1
ATOM 637 O O . ILE A 1 85 ? -5.746 4.167 -3.426 1.00 95.56 85 ILE A O 1
ATOM 641 N N . VAL A 1 86 ? -5.624 5.893 -1.990 1.00 94.31 86 VAL A N 1
ATOM 642 C CA . VAL A 1 86 ? -6.363 5.268 -0.895 1.00 94.31 86 VAL A CA 1
ATOM 643 C C . VAL A 1 86 ? -7.604 6.106 -0.642 1.00 94.31 86 VAL A C 1
ATOM 645 O O . VAL A 1 86 ? -7.479 7.293 -0.361 1.00 94.31 86 VAL A O 1
ATOM 648 N N . SER A 1 87 ? -8.782 5.513 -0.772 1.00 93.00 87 SER A N 1
ATOM 649 C CA . SER A 1 87 ? -10.065 6.203 -0.613 1.00 93.00 87 SER A CA 1
ATOM 650 C C . SER A 1 87 ? -10.897 5.529 0.469 1.00 93.00 87 SER A C 1
ATOM 652 O O . SER A 1 87 ? -10.967 4.306 0.478 1.00 93.00 87 SER A O 1
ATOM 654 N N . SER A 1 88 ? -11.522 6.297 1.357 1.00 89.00 88 SER A N 1
ATOM 655 C CA . SER A 1 88 ? -12.489 5.791 2.338 1.00 89.00 88 SER A CA 1
ATOM 656 C C . SER A 1 88 ? -13.928 5.953 1.850 1.00 89.00 88 SER A C 1
ATOM 658 O O . SER A 1 88 ? -14.224 6.778 0.976 1.00 89.00 88 SER A O 1
ATOM 660 N N . ASP A 1 89 ? -14.846 5.231 2.490 1.00 78.94 89 ASP A N 1
ATOM 661 C CA . ASP A 1 89 ? -16.290 5.406 2.291 1.00 78.94 89 ASP A CA 1
ATOM 662 C C . ASP A 1 89 ? -16.797 6.776 2.805 1.00 78.94 89 ASP A C 1
ATOM 664 O O . ASP A 1 89 ? -17.808 7.291 2.322 1.00 78.94 89 ASP A O 1
ATOM 668 N N . THR A 1 90 ? -16.051 7.438 3.702 1.00 77.94 90 THR A N 1
ATOM 669 C CA . THR A 1 90 ? -16.307 8.818 4.170 1.00 77.94 90 THR A CA 1
ATOM 670 C C . THR A 1 90 ? -15.896 9.902 3.165 1.00 77.94 90 THR A C 1
ATOM 672 O O . THR A 1 90 ? -16.044 11.088 3.451 1.00 77.94 90 THR A O 1
ATOM 675 N N . LYS A 1 91 ? -15.455 9.509 1.958 1.00 76.25 91 LYS A N 1
ATOM 676 C CA . LYS A 1 91 ? -14.951 10.358 0.857 1.00 76.25 91 LYS A CA 1
ATOM 677 C C . LYS A 1 91 ? -13.557 10.956 1.064 1.00 76.25 91 LYS A C 1
ATOM 679 O O . LYS A 1 91 ? -13.113 11.734 0.214 1.00 76.25 91 LYS A O 1
ATOM 684 N N . ASP A 1 92 ? -12.826 10.560 2.099 1.00 86.12 92 ASP A N 1
ATOM 685 C CA . ASP A 1 92 ? -11.426 10.954 2.240 1.00 86.12 92 ASP A CA 1
ATOM 686 C C . ASP A 1 92 ? -10.592 10.225 1.185 1.00 86.12 92 ASP A C 1
ATOM 688 O O . ASP A 1 92 ? -10.743 9.025 0.961 1.00 86.12 92 ASP A O 1
ATOM 692 N N . THR A 1 93 ? -9.740 10.951 0.462 1.00 91.75 93 THR A N 1
ATOM 693 C CA . THR A 1 93 ? -8.899 10.365 -0.589 1.00 91.75 93 THR A CA 1
ATOM 694 C C . THR A 1 93 ? -7.464 10.845 -0.466 1.00 91.75 93 THR A C 1
ATOM 696 O O . THR A 1 93 ? -7.160 12.026 -0.624 1.00 91.75 93 THR A O 1
ATOM 699 N N . TYR A 1 94 ? -6.564 9.889 -0.287 1.00 93.44 94 TYR A N 1
ATOM 700 C CA . TYR A 1 94 ? -5.135 10.082 -0.112 1.00 93.44 94 TYR A CA 1
ATOM 701 C C . TYR A 1 94 ? -4.394 9.621 -1.357 1.00 93.44 94 TYR A C 1
ATOM 703 O O . TYR A 1 94 ? -4.582 8.505 -1.837 1.00 93.44 94 TYR A O 1
ATOM 711 N N . ARG A 1 95 ? -3.541 10.489 -1.907 1.00 94.69 95 ARG A N 1
ATOM 712 C CA . ARG A 1 95 ? -2.775 10.198 -3.124 1.00 94.69 95 ARG A CA 1
ATOM 713 C C . ARG A 1 95 ? -1.286 10.232 -2.839 1.00 94.69 95 ARG A C 1
ATOM 715 O O . ARG A 1 95 ? -0.733 11.277 -2.503 1.00 94.69 95 ARG A O 1
ATOM 722 N N . PHE A 1 96 ? -0.623 9.113 -3.084 1.00 94.25 96 PHE A N 1
ATOM 723 C CA . PHE A 1 96 ? 0.812 8.956 -2.900 1.00 94.25 96 PHE A CA 1
ATOM 724 C C . PHE A 1 96 ? 1.455 8.750 -4.265 1.00 94.25 96 PHE A C 1
ATOM 726 O O . PHE A 1 96 ? 1.363 7.677 -4.842 1.00 94.25 96 PHE A O 1
ATOM 733 N N . LYS A 1 97 ? 2.089 9.788 -4.817 1.00 92.06 97 LYS A N 1
ATOM 734 C CA . LYS A 1 97 ? 2.638 9.760 -6.190 1.00 92.06 97 LYS A CA 1
ATOM 735 C C . LYS A 1 97 ? 3.935 8.953 -6.332 1.00 92.06 97 LYS A C 1
ATOM 737 O O . LYS A 1 97 ? 4.354 8.665 -7.447 1.00 92.06 97 LYS A O 1
ATOM 742 N N . LYS A 1 98 ? 4.616 8.676 -5.219 1.00 93.56 98 LYS A N 1
ATOM 743 C CA . LYS A 1 98 ? 5.917 8.001 -5.194 1.00 93.56 98 LYS A CA 1
ATOM 744 C C . LYS A 1 98 ? 6.078 7.216 -3.895 1.00 93.56 98 LYS A C 1
ATOM 746 O O . LYS A 1 98 ? 6.854 7.598 -3.027 1.00 93.56 98 LYS A O 1
ATOM 751 N N . ALA A 1 99 ? 5.306 6.148 -3.764 1.00 92.56 99 ALA A N 1
ATOM 752 C CA . ALA A 1 99 ? 5.455 5.178 -2.692 1.00 92.56 99 ALA A CA 1
ATOM 753 C C . ALA A 1 99 ? 6.568 4.184 -3.042 1.00 92.56 99 ALA A C 1
ATOM 755 O O . ALA A 1 99 ? 6.571 3.644 -4.150 1.00 92.56 99 ALA A O 1
ATOM 756 N N . ILE A 1 100 ? 7.507 3.956 -2.128 1.00 94.56 100 ILE A N 1
ATOM 757 C CA . ILE A 1 100 ? 8.651 3.048 -2.323 1.00 94.56 100 ILE A CA 1
ATOM 758 C C . ILE A 1 100 ? 8.659 1.944 -1.266 1.00 94.56 100 ILE A C 1
ATOM 760 O O . ILE A 1 100 ? 8.095 2.114 -0.188 1.00 94.56 100 ILE A O 1
ATOM 764 N N . ALA A 1 101 ? 9.301 0.813 -1.562 1.00 93.19 101 ALA A N 1
ATOM 765 C CA . ALA A 1 101 ? 9.452 -0.272 -0.594 1.00 93.19 101 ALA A CA 1
ATOM 766 C C . ALA A 1 101 ? 10.164 0.205 0.688 1.00 93.19 101 ALA A C 1
ATOM 768 O O . ALA A 1 101 ? 11.100 1.000 0.629 1.00 93.19 101 ALA A O 1
ATOM 769 N N . GLY A 1 102 ? 9.699 -0.269 1.843 1.00 91.00 102 GLY A N 1
ATOM 770 C CA . GLY A 1 102 ? 10.162 0.147 3.169 1.00 91.00 102 GLY A CA 1
ATOM 771 C C . GLY A 1 102 ? 9.508 1.427 3.699 1.00 91.00 102 GLY A C 1
ATOM 772 O O . GLY A 1 102 ? 9.718 1.776 4.858 1.00 91.00 102 GLY A O 1
ATOM 773 N N . GLN A 1 103 ? 8.703 2.125 2.894 1.00 93.94 103 GLN A N 1
ATOM 774 C CA . GLN A 1 103 ? 8.003 3.325 3.339 1.00 93.94 103 GLN A CA 1
ATOM 775 C C . GLN A 1 103 ? 6.733 2.977 4.120 1.00 93.94 103 GLN A C 1
ATOM 777 O O . GLN A 1 103 ? 5.950 2.126 3.700 1.00 93.94 103 GLN A O 1
ATOM 782 N N . ARG A 1 104 ? 6.493 3.710 5.210 1.00 93.81 104 ARG A N 1
ATOM 783 C CA . ARG A 1 104 ? 5.206 3.762 5.908 1.00 93.81 104 ARG A CA 1
ATOM 784 C C . ARG A 1 104 ? 4.455 5.023 5.494 1.00 93.81 104 ARG A C 1
ATOM 786 O O . ARG A 1 104 ? 4.980 6.128 5.626 1.00 93.81 104 ARG A O 1
ATOM 793 N N . LEU A 1 105 ? 3.240 4.864 4.985 1.00 93.25 105 LEU A N 1
ATOM 794 C CA . LEU A 1 105 ? 2.352 5.962 4.611 1.00 93.25 105 LEU A CA 1
ATOM 795 C C . LEU A 1 105 ? 1.282 6.136 5.683 1.00 93.25 105 LEU A C 1
ATOM 797 O O . LEU A 1 105 ? 0.729 5.152 6.159 1.00 93.25 105 LEU A O 1
ATOM 801 N N . MET A 1 106 ? 0.991 7.378 6.053 1.00 93.12 106 MET A N 1
ATOM 802 C CA . MET A 1 106 ? -0.004 7.701 7.074 1.00 93.12 106 MET A CA 1
ATOM 803 C C . MET A 1 106 ? -1.317 8.138 6.425 1.00 93.12 106 MET A C 1
ATOM 805 O O . MET A 1 106 ? -1.311 8.933 5.482 1.00 93.12 106 MET A O 1
ATOM 809 N N . ILE A 1 107 ? -2.423 7.618 6.947 1.00 91.94 107 ILE A N 1
ATOM 810 C CA . ILE A 1 107 ? -3.787 7.854 6.480 1.00 91.94 107 ILE A CA 1
ATOM 811 C C . ILE A 1 107 ? -4.608 8.299 7.702 1.00 91.94 107 ILE A C 1
ATOM 813 O O . ILE A 1 107 ? -5.042 7.450 8.484 1.00 91.94 107 ILE A O 1
ATOM 817 N N . PRO A 1 108 ? -4.777 9.612 7.930 1.00 89.19 108 PRO A N 1
ATOM 818 C CA . PRO A 1 108 ? -5.687 10.089 8.962 1.00 89.19 108 PRO A CA 1
ATOM 819 C C . PRO A 1 108 ? -7.133 9.736 8.585 1.00 89.19 108 PRO A C 1
ATOM 821 O O . PRO A 1 108 ? -7.508 9.746 7.417 1.00 89.19 108 PRO A O 1
ATOM 824 N N . SER A 1 109 ? -7.951 9.400 9.567 1.00 85.38 109 SER A N 1
ATOM 825 C CA . SER A 1 109 ? -9.364 9.080 9.384 1.00 85.38 109 SER A CA 1
ATOM 826 C C . SER A 1 109 ? -10.164 9.597 10.570 1.00 85.38 109 SER A C 1
ATOM 828 O O . SER A 1 109 ? -9.604 9.975 11.600 1.00 85.38 109 SER A O 1
ATOM 830 N N . HIS A 1 110 ? -11.483 9.622 10.425 1.00 82.25 110 HIS A N 1
ATOM 831 C CA . HIS A 1 110 ? -12.399 10.045 11.481 1.00 82.25 110 HIS A CA 1
ATOM 832 C C . HIS A 1 110 ? -12.311 9.174 12.750 1.00 82.25 110 HIS A C 1
ATOM 834 O O . HIS A 1 110 ? -12.521 9.668 13.854 1.00 82.25 110 HIS A O 1
ATOM 840 N N . ASP A 1 111 ? -11.994 7.893 12.587 1.00 82.69 111 ASP A N 1
ATOM 841 C CA . ASP A 1 111 ? -11.955 6.847 13.610 1.00 82.69 111 ASP A CA 1
ATOM 842 C C . ASP A 1 111 ? -10.538 6.535 14.119 1.00 82.69 111 ASP A C 1
ATOM 844 O O . ASP A 1 111 ? -10.373 5.751 15.052 1.00 82.69 111 ASP A O 1
ATOM 848 N N . GLY A 1 112 ? -9.505 7.159 13.546 1.00 87.44 112 GLY A N 1
ATOM 849 C CA . GLY A 1 112 ? -8.126 6.962 13.979 1.00 87.44 112 GLY A CA 1
ATOM 850 C C . GLY A 1 112 ? -7.095 7.259 12.898 1.00 87.44 112 GLY A C 1
ATOM 851 O O . GLY A 1 112 ? -7.384 7.851 11.860 1.00 87.44 112 GLY A O 1
ATOM 852 N N . THR A 1 113 ? -5.853 6.849 13.150 1.00 91.19 113 THR A N 1
ATOM 853 C CA . THR A 1 113 ? -4.774 6.927 12.159 1.00 91.19 113 THR A CA 1
ATOM 854 C C . THR A 1 113 ? -4.402 5.533 11.695 1.00 91.19 113 THR A C 1
ATOM 856 O O . THR A 1 113 ? -4.033 4.668 12.492 1.00 91.19 113 THR A O 1
ATOM 859 N N . TYR A 1 114 ? -4.458 5.344 10.383 1.00 91.44 114 TYR A N 1
ATOM 860 C CA . TYR A 1 114 ? -4.066 4.114 9.725 1.00 91.44 114 TYR A CA 1
ATOM 861 C C . TYR A 1 114 ? -2.702 4.274 9.070 1.00 91.44 114 TYR A C 1
ATOM 863 O O . TYR A 1 114 ? -2.320 5.357 8.613 1.00 91.44 114 TYR A O 1
ATOM 871 N N . TYR A 1 115 ? -1.976 3.168 8.981 1.00 92.31 115 TYR A N 1
ATOM 872 C CA . TYR A 1 115 ? -0.687 3.107 8.315 1.00 92.31 115 TYR A CA 1
ATOM 873 C C . TYR A 1 115 ? -0.702 2.073 7.207 1.00 92.31 115 TYR A C 1
ATOM 875 O O . TYR A 1 115 ? -1.197 0.963 7.389 1.00 92.31 115 TYR A O 1
ATOM 883 N N . LEU A 1 116 ? -0.103 2.435 6.077 1.00 93.06 116 LEU A N 1
ATOM 884 C CA . LEU A 1 116 ? 0.135 1.544 4.954 1.00 93.06 116 LEU A CA 1
ATOM 885 C C . LEU A 1 116 ? 1.644 1.351 4.786 1.00 93.06 116 LEU A C 1
ATOM 887 O O . LEU A 1 116 ? 2.355 2.253 4.342 1.00 93.06 116 LEU A O 1
ATOM 891 N N . ASP A 1 117 ? 2.128 0.174 5.158 1.00 93.88 117 ASP A N 1
ATOM 892 C CA . ASP A 1 117 ? 3.520 -0.235 5.015 1.00 93.88 117 ASP A CA 1
ATOM 893 C C . ASP A 1 117 ? 3.746 -0.852 3.633 1.00 93.88 117 ASP A C 1
ATOM 895 O O . ASP A 1 117 ? 3.176 -1.893 3.301 1.00 93.88 117 ASP A O 1
ATOM 899 N N . ILE A 1 118 ? 4.608 -0.242 2.822 1.00 94.44 118 ILE A N 1
ATOM 900 C CA . ILE A 1 118 ? 4.982 -0.769 1.509 1.00 94.44 118 ILE A CA 1
ATOM 901 C C . ILE A 1 118 ? 6.060 -1.842 1.700 1.00 94.44 118 ILE A C 1
ATOM 903 O O . ILE A 1 118 ? 7.218 -1.530 1.977 1.00 94.44 118 ILE A O 1
ATOM 907 N N . LYS A 1 119 ? 5.720 -3.119 1.523 1.00 94.12 119 LYS A N 1
ATOM 908 C CA . LYS A 1 119 ? 6.685 -4.225 1.654 1.00 94.12 119 LYS A CA 1
ATOM 909 C C . LYS A 1 119 ? 7.533 -4.402 0.401 1.00 94.12 119 LYS A C 1
ATOM 911 O O . LYS A 1 119 ? 8.739 -4.622 0.494 1.00 94.12 119 LYS A O 1
ATOM 916 N N . ARG A 1 120 ? 6.917 -4.289 -0.777 1.00 93.69 120 ARG A N 1
ATOM 917 C CA . ARG A 1 120 ? 7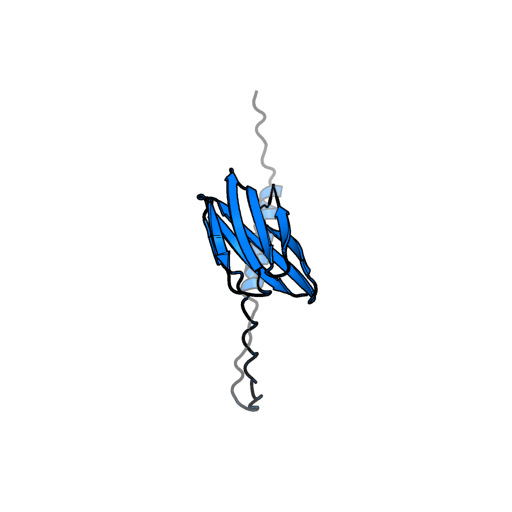.594 -4.488 -2.066 1.00 93.69 120 ARG A CA 1
ATOM 918 C C . ARG A 1 120 ? 6.927 -3.671 -3.164 1.00 93.69 120 ARG A C 1
ATOM 920 O O . ARG A 1 120 ? 5.706 -3.581 -3.214 1.00 93.69 120 ARG A O 1
ATOM 927 N N . VAL A 1 121 ? 7.732 -3.136 -4.079 1.00 94.06 121 VAL A N 1
ATOM 928 C CA . VAL A 1 121 ? 7.272 -2.496 -5.317 1.00 94.06 121 VAL A CA 1
ATOM 929 C C . VAL A 1 121 ? 8.044 -3.108 -6.477 1.00 94.06 121 VAL A C 1
ATOM 931 O O . VAL A 1 121 ? 9.271 -3.065 -6.483 1.00 94.06 121 VAL A O 1
ATOM 934 N N . GLY A 1 122 ? 7.349 -3.697 -7.446 1.00 90.88 122 GLY A N 1
ATOM 935 C CA . GLY A 1 122 ? 8.008 -4.309 -8.598 1.00 90.88 122 GLY A CA 1
ATOM 936 C C . GLY A 1 122 ? 7.105 -5.273 -9.355 1.00 90.88 122 GLY A C 1
ATOM 937 O O . GLY A 1 122 ? 6.024 -5.628 -8.893 1.00 90.88 122 GLY A O 1
ATOM 938 N N . GLY A 1 123 ? 7.521 -5.675 -10.559 1.00 87.25 123 GLY A N 1
ATOM 939 C CA . GLY A 1 123 ? 6.769 -6.646 -11.368 1.00 87.25 123 GLY A CA 1
ATOM 940 C C . GLY A 1 123 ? 5.341 -6.204 -11.725 1.00 87.25 123 GLY A C 1
ATOM 941 O O . GLY A 1 123 ? 4.472 -7.044 -11.924 1.00 87.25 123 GLY A O 1
ATOM 942 N N . GLY A 1 124 ? 5.078 -4.891 -11.760 1.00 91.31 124 GLY A N 1
ATOM 943 C CA . GLY A 1 124 ? 3.743 -4.341 -12.018 1.00 91.31 124 GLY A CA 1
ATOM 944 C C . GLY A 1 124 ? 2.771 -4.438 -10.838 1.00 91.31 124 GLY A C 1
ATOM 945 O O . GLY A 1 124 ? 1.578 -4.214 -11.030 1.00 91.31 124 GLY A O 1
ATOM 946 N N . ALA A 1 125 ? 3.247 -4.753 -9.633 1.00 93.12 125 ALA A N 1
ATOM 947 C CA . ALA A 1 125 ? 2.429 -4.840 -8.430 1.00 93.12 125 ALA A CA 1
ATOM 948 C C . ALA A 1 125 ? 3.100 -4.168 -7.226 1.00 93.12 125 ALA A C 1
ATOM 950 O O . ALA A 1 125 ? 4.292 -3.836 -7.240 1.00 93.12 125 ALA A O 1
ATOM 951 N N . VAL A 1 126 ? 2.302 -3.962 -6.183 1.00 94.50 126 VAL A N 1
ATOM 952 C CA . VAL A 1 126 ? 2.742 -3.437 -4.894 1.00 94.50 126 VAL A CA 1
ATOM 953 C C . VAL A 1 126 ? 2.219 -4.347 -3.796 1.00 94.50 126 VAL A C 1
ATOM 955 O O . VAL A 1 126 ? 1.018 -4.607 -3.737 1.00 94.50 126 VAL A O 1
ATOM 958 N N . SER A 1 127 ? 3.118 -4.816 -2.938 1.00 94.06 127 SER A N 1
ATOM 959 C CA . SER A 1 127 ? 2.773 -5.574 -1.738 1.00 94.06 127 SER A CA 1
ATOM 960 C C . SER A 1 127 ? 2.774 -4.643 -0.533 1.00 94.06 127 SER A C 1
ATOM 962 O O . SER A 1 127 ? 3.719 -3.873 -0.331 1.00 94.06 127 SER A O 1
ATOM 964 N N . LEU A 1 128 ? 1.690 -4.683 0.230 1.00 93.81 128 LEU A N 1
ATOM 965 C CA . LEU A 1 128 ? 1.342 -3.714 1.255 1.00 93.81 128 LEU A CA 1
ATOM 966 C C . LEU A 1 128 ? 0.890 -4.453 2.512 1.00 93.81 128 LEU A C 1
ATOM 968 O O . LEU A 1 128 ? 0.250 -5.499 2.428 1.00 93.81 128 LEU A O 1
ATOM 972 N N . THR A 1 129 ? 1.119 -3.854 3.668 1.00 92.81 129 THR A N 1
ATOM 973 C CA . THR A 1 129 ? 0.487 -4.261 4.923 1.00 92.81 129 THR A CA 1
ATOM 974 C C . THR A 1 129 ? -0.198 -3.047 5.521 1.00 92.81 129 THR A C 1
ATOM 976 O O . THR A 1 129 ? 0.334 -1.942 5.436 1.00 92.81 129 THR A O 1
ATOM 979 N N . MET A 1 130 ? -1.372 -3.236 6.114 1.00 90.94 130 MET A N 1
ATOM 980 C CA . MET A 1 130 ? -2.097 -2.151 6.765 1.00 90.94 130 MET A CA 1
ATOM 981 C C . MET A 1 130 ? -2.185 -2.392 8.269 1.00 90.94 130 MET A C 1
ATOM 983 O O . MET A 1 130 ? -2.333 -3.534 8.701 1.00 90.94 130 MET A O 1
ATOM 987 N N . GLY A 1 131 ? -2.076 -1.324 9.052 1.00 87.88 131 GLY A N 1
ATOM 988 C CA . GLY A 1 131 ? -2.176 -1.363 10.510 1.00 87.88 131 GLY A CA 1
ATOM 989 C C . GLY A 1 131 ? -2.786 -0.086 11.081 1.00 87.88 131 GLY A C 1
ATOM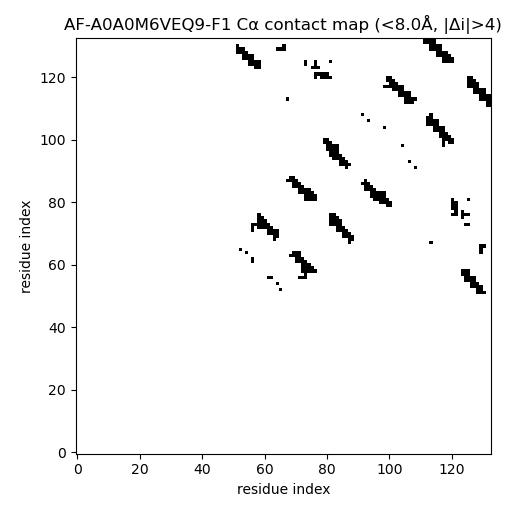 990 O O . GLY A 1 131 ? -2.966 0.899 10.363 1.00 87.88 131 GLY A O 1
ATOM 991 N N . THR A 1 132 ? -3.086 -0.111 12.374 1.00 87.25 132 THR A N 1
ATOM 992 C CA . THR A 1 132 ? -3.511 1.048 13.172 1.00 87.25 132 THR A CA 1
ATOM 993 C C . THR A 1 132 ? -2.418 1.421 14.168 1.00 87.25 132 THR A C 1
ATOM 995 O O . THR A 1 132 ? -1.535 0.602 14.447 1.00 87.25 132 THR A O 1
ATOM 998 N N . GLN A 1 133 ? -2.450 2.657 14.673 1.00 71.94 133 GLN A N 1
ATOM 999 C CA . GLN A 1 133 ? -1.715 3.006 15.894 1.00 71.94 133 GLN A CA 1
ATOM 1000 C C . GLN A 1 133 ? -2.448 2.516 17.139 1.00 71.94 133 GLN A C 1
ATOM 1002 O O . GLN A 1 133 ? -3.698 2.485 17.092 1.00 71.94 133 GLN A O 1
#

Solvent-accessible surface area (backbone atoms only — not comparable to full-atom values): 8164 Å² total; per-residue (Å²): 135,84,81,79,78,78,81,55,78,67,63,58,56,58,55,53,55,55,56,55,56,56,54,52,68,73,70,68,74,89,77,80,91,82,86,84,86,87,74,91,71,80,74,72,75,75,71,78,75,83,73,60,66,76,45,75,42,41,47,72,37,72,47,73,46,97,59,87,64,28,38,42,29,26,65,40,59,54,80,55,29,27,26,37,38,40,34,36,85,88,70,52,72,48,76,39,79,70,45,36,51,76,39,74,43,81,44,82,52,98,91,48,50,35,36,40,36,27,70,38,41,43,98,52,31,38,30,35,32,56,51,71,122

Radius of gyration: 28.23 Å; Cα contacts (8 Å, |Δi|>4): 215; chains: 1; bounding box: 77×46×52 Å